Protein AF-A0A0C9VRI0-F1 (afdb_monomer_lite)

pLDDT: mean 82.74, std 14.94, range [40.16, 97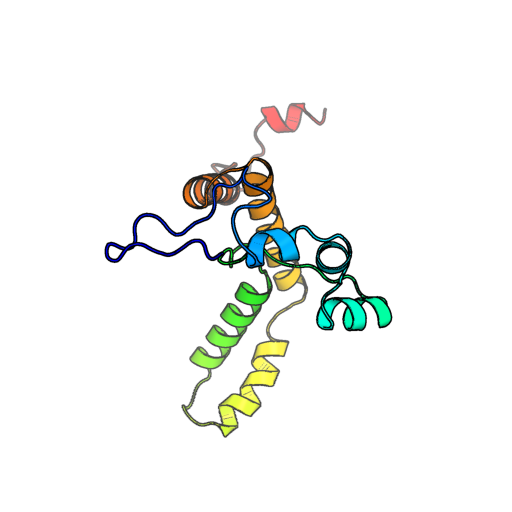.0]

Organism: Sphaerobolus stellatus (strain SS14) (NCBI:txid990650)

Secondary structure (DSSP, 8-state):
---PPPTTS-S-SPPTT-SSSSHHHHHHTSHHHHH---HHHHHHHHTT-----PPTT-GGG-THHHHHHHHHHHHHHT--S-HHHHHHHHHHHHHTS-HHHHHHHHHHHHHHHHHHHTT--HHHHHHHHHHHHH-S-SSTT---HHHHTT--

Foldseek 3Di:
DAFDQDPVRPTRDDDPPDQPPDPVSVQCPDPCNVPDDDPVCVVQVVVVHHDDDDDPPPCLLPLVVVLVVQLVVQCVVQDPPDPVVSVVSSVVSNVVDDPVNSVVSVVLSVLLVVCVVVPDDPVVSVVSSCVVVPDPDPDPPDDPVVVVVVVD

InterPro domains:
  IPR036397 Ribonuclease H superfamily [G3DSA:3.30.420.10] (33-114)

Sequence (152 aa):
MQCKKKKDGSGGKCKSDATSCCAKRILELQPDFKEQKSLVQEVIEECGHICIFLPKFHCELNFIEFFWGAVKKYLCEHCDYTFKTLQENMLMALASISLQMIQKWEHRMDCWVAPYDVGLGVKEAQKKVREFSSKKYTSHRRVPETLAAQFG

Structure (mmCIF, N/CA/C/O backbone):
data_AF-A0A0C9VRI0-F1
#
_entry.id   AF-A0A0C9VRI0-F1
#
loop_
_atom_site.group_PDB
_atom_site.id
_atom_site.type_symbol
_atom_site.label_atom_id
_atom_site.label_alt_id
_atom_site.label_comp_id
_atom_site.label_asym_id
_atom_site.label_entity_id
_atom_site.label_seq_id
_atom_site.pdbx_PDB_ins_code
_atom_site.Cartn_x
_atom_site.Cartn_y
_atom_site.Cartn_z
_atom_site.occupancy
_atom_site.B_iso_or_equiv
_atom_site.auth_seq_id
_atom_site.auth_comp_id
_atom_site.auth_asym_id
_atom_site.auth_atom_id
_atom_site.pdbx_PDB_model_num
ATOM 1 N N . MET A 1 1 ? 34.604 -9.201 -13.678 1.00 59.78 1 MET A N 1
ATOM 2 C CA . MET A 1 1 ? 34.093 -7.877 -14.114 1.00 59.78 1 MET A CA 1
ATOM 3 C C . MET A 1 1 ? 32.982 -7.405 -13.182 1.00 59.78 1 MET A C 1
ATOM 5 O O . MET A 1 1 ? 31.854 -7.871 -13.298 1.00 59.78 1 MET A O 1
ATOM 9 N N . GLN A 1 2 ? 33.287 -6.519 -12.232 1.00 63.62 2 GLN A N 1
ATOM 10 C CA . GLN A 1 2 ? 32.285 -5.903 -11.351 1.00 63.62 2 GLN A CA 1
ATOM 11 C C . GLN A 1 2 ? 32.451 -4.380 -11.385 1.00 63.62 2 GLN A C 1
ATOM 13 O O . GLN A 1 2 ? 33.578 -3.893 -11.277 1.00 63.62 2 GLN A O 1
ATOM 18 N N . CYS A 1 3 ? 31.343 -3.641 -11.513 1.00 69.94 3 CYS A N 1
ATOM 19 C CA . CYS A 1 3 ? 31.313 -2.195 -11.279 1.00 69.94 3 CYS A CA 1
ATOM 20 C C . CYS A 1 3 ? 31.632 -1.972 -9.783 1.00 69.94 3 CYS A C 1
ATOM 22 O O . CYS A 1 3 ? 30.754 -2.129 -8.936 1.00 69.94 3 CYS A O 1
ATOM 24 N N . LYS A 1 4 ? 32.893 -1.690 -9.427 1.00 61.25 4 LYS A N 1
ATOM 25 C CA . LYS A 1 4 ? 33.295 -1.467 -8.026 1.00 61.25 4 LYS A CA 1
ATOM 26 C C . LYS A 1 4 ? 32.823 -0.093 -7.550 1.00 61.25 4 LYS A C 1
ATOM 28 O O . LYS A 1 4 ? 32.985 0.887 -8.270 1.00 61.25 4 LYS A O 1
ATOM 33 N N . LYS A 1 5 ? 32.289 -0.028 -6.325 1.00 58.22 5 LYS A N 1
ATOM 34 C CA . LYS A 1 5 ? 32.096 1.234 -5.594 1.00 58.22 5 LYS A CA 1
ATOM 35 C C . LYS A 1 5 ? 33.459 1.777 -5.155 1.00 58.22 5 LYS A C 1
ATOM 37 O O . LYS A 1 5 ? 34.240 1.029 -4.566 1.00 58.22 5 LYS A O 1
ATOM 42 N N . LYS A 1 6 ? 33.748 3.052 -5.419 1.00 56.34 6 LYS A N 1
ATOM 43 C CA . LYS A 1 6 ? 34.885 3.749 -4.795 1.00 56.34 6 LYS A CA 1
ATOM 44 C C . LYS A 1 6 ? 34.639 3.948 -3.285 1.00 56.34 6 LYS A C 1
ATOM 46 O O . LYS A 1 6 ? 33.495 3.932 -2.827 1.00 56.34 6 LYS A O 1
ATOM 51 N N . LYS A 1 7 ? 35.724 4.097 -2.507 1.00 48.81 7 LYS A N 1
ATOM 52 C CA . LYS A 1 7 ? 35.719 4.195 -1.026 1.00 48.81 7 LYS A CA 1
ATOM 53 C C . LYS A 1 7 ? 34.969 5.418 -0.469 1.00 48.81 7 LYS A C 1
ATOM 55 O O . LYS A 1 7 ? 34.568 5.396 0.684 1.00 48.81 7 LYS A O 1
ATOM 60 N N . ASP A 1 8 ? 34.768 6.446 -1.279 1.00 57.28 8 ASP A N 1
ATOM 61 C CA . ASP A 1 8 ? 34.031 7.684 -0.991 1.00 57.28 8 ASP A CA 1
ATOM 62 C C . ASP A 1 8 ? 32.518 7.571 -1.281 1.00 57.28 8 ASP A C 1
ATOM 64 O O . ASP A 1 8 ? 31.781 8.547 -1.173 1.00 57.28 8 ASP A O 1
ATOM 68 N N . GLY A 1 9 ? 32.038 6.390 -1.692 1.00 52.09 9 GLY A N 1
ATOM 69 C CA . GLY A 1 9 ? 30.641 6.167 -2.070 1.00 52.09 9 GLY A CA 1
ATOM 70 C C . GLY A 1 9 ? 30.260 6.740 -3.441 1.00 52.09 9 GLY A C 1
ATOM 71 O O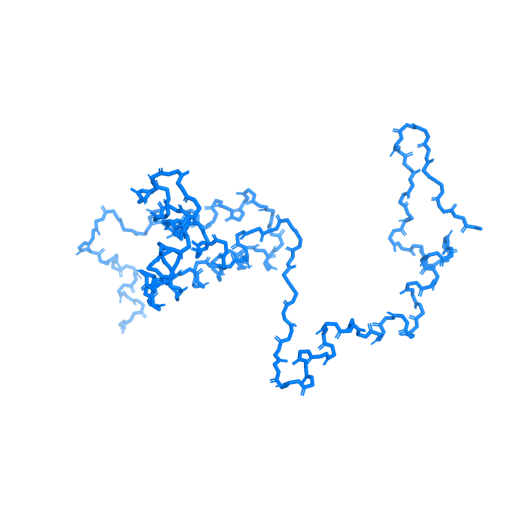 . GLY A 1 9 ? 29.135 6.511 -3.897 1.00 52.09 9 GLY A O 1
ATOM 72 N N . SER A 1 10 ? 31.182 7.418 -4.136 1.00 51.16 10 SER A N 1
ATOM 73 C CA . SER A 1 10 ? 30.939 8.056 -5.428 1.00 51.16 10 SER A CA 1
ATOM 74 C C . SER A 1 10 ? 31.524 7.207 -6.568 1.00 51.16 10 SER A C 1
ATOM 76 O O . SER A 1 10 ? 32.722 7.001 -6.708 1.00 51.16 10 SER A O 1
ATOM 78 N N . GLY A 1 11 ? 30.657 6.628 -7.399 1.00 53.59 11 GLY A N 1
ATOM 79 C CA . GLY A 1 11 ? 31.079 5.760 -8.504 1.00 53.59 11 GLY A CA 1
ATOM 80 C C . GLY A 1 11 ? 31.047 4.283 -8.133 1.00 53.59 11 GLY A C 1
ATOM 81 O O . GLY A 1 11 ? 32.039 3.697 -7.723 1.00 53.59 11 GLY A O 1
ATOM 82 N N . GLY A 1 12 ? 29.867 3.692 -8.303 1.00 56.62 12 GLY A N 1
ATOM 83 C CA . GLY A 1 12 ? 29.635 2.244 -8.314 1.00 56.62 12 GLY A CA 1
ATOM 84 C C . GLY A 1 12 ? 28.283 1.867 -8.919 1.00 56.62 12 GLY A C 1
ATOM 85 O O . GLY A 1 12 ? 27.810 0.750 -8.740 1.00 56.62 12 GLY A O 1
ATOM 86 N N . LYS A 1 13 ? 27.636 2.812 -9.608 1.00 61.38 13 LYS A N 1
ATOM 87 C CA . LYS A 1 13 ? 26.460 2.546 -10.429 1.00 61.38 13 LYS A CA 1
ATOM 88 C C . LYS A 1 13 ? 26.958 2.405 -11.856 1.00 61.38 13 LYS A C 1
ATOM 90 O O . LYS A 1 13 ? 27.682 3.272 -12.345 1.00 61.38 13 LYS A O 1
ATOM 95 N N . CYS A 1 14 ? 26.629 1.290 -12.485 1.00 68.75 14 CYS A N 1
ATOM 96 C CA . CYS A 1 14 ? 26.883 1.138 -13.902 1.00 68.75 14 CYS A CA 1
ATOM 97 C C . CYS A 1 14 ? 26.081 2.215 -14.660 1.00 68.75 14 CYS A C 1
ATOM 99 O O . CYS A 1 14 ? 24.963 2.539 -14.251 1.00 68.75 14 CYS A O 1
ATOM 101 N N . LYS A 1 15 ? 26.666 2.815 -15.706 1.00 74.06 15 LYS A N 1
ATOM 102 C CA . LYS A 1 15 ? 25.958 3.804 -16.538 1.00 74.06 15 LYS A CA 1
ATOM 103 C C . LYS A 1 15 ? 24.687 3.153 -17.099 1.00 74.06 15 LYS A C 1
ATOM 105 O O . LYS A 1 15 ? 24.754 1.990 -17.493 1.00 74.06 15 LYS A O 1
ATOM 110 N N . SER A 1 16 ? 23.568 3.879 -17.128 1.00 68.25 16 SER A N 1
ATOM 111 C CA . SER A 1 16 ? 22.268 3.372 -17.612 1.00 68.25 16 SER A CA 1
ATOM 112 C C . SER A 1 16 ? 22.374 2.730 -18.995 1.00 68.25 16 SER A C 1
ATOM 114 O O . SER A 1 16 ? 21.809 1.661 -19.231 1.00 68.25 16 SER A O 1
ATOM 116 N N . ASP A 1 17 ? 23.190 3.348 -19.847 1.00 76.62 17 ASP A N 1
ATOM 117 C CA . ASP A 1 17 ? 23.313 3.033 -21.271 1.00 76.62 17 ASP A CA 1
ATOM 118 C C . ASP A 1 17 ? 24.345 1.922 -21.535 1.00 76.62 17 ASP A C 1
ATOM 120 O O . ASP A 1 17 ? 24.485 1.435 -22.653 1.00 76.62 17 ASP A O 1
ATOM 124 N N . ALA A 1 18 ? 25.093 1.499 -20.508 1.00 78.12 18 ALA A N 1
ATOM 125 C CA . ALA A 1 18 ? 26.121 0.477 -20.645 1.00 78.12 18 ALA A CA 1
ATOM 126 C C . ALA A 1 18 ? 25.533 -0.927 -20.439 1.00 78.12 18 ALA A C 1
ATOM 128 O O . ALA A 1 18 ? 25.204 -1.325 -19.319 1.00 78.12 18 ALA A O 1
ATOM 129 N N . THR A 1 19 ? 25.466 -1.708 -21.515 1.00 79.00 19 THR A N 1
ATOM 130 C CA . THR A 1 19 ? 24.879 -3.059 -21.530 1.00 79.00 19 THR A CA 1
ATOM 131 C C . THR A 1 19 ? 25.849 -4.165 -21.093 1.00 79.00 19 THR A C 1
ATOM 133 O O . THR A 1 19 ? 25.419 -5.170 -20.538 1.00 79.00 19 THR A O 1
ATOM 136 N N . SER A 1 20 ? 27.165 -3.973 -21.241 1.00 82.25 20 SER A N 1
ATOM 137 C CA . SER A 1 20 ? 28.196 -5.004 -20.988 1.00 82.25 20 SER A CA 1
ATOM 138 C C . SER A 1 20 ? 29.171 -4.685 -19.840 1.00 82.25 20 SER A C 1
ATOM 140 O O . SER A 1 20 ? 30.250 -5.261 -19.725 1.00 82.25 20 SER A O 1
ATOM 142 N N . CYS A 1 21 ? 28.814 -3.757 -18.953 1.00 82.38 21 CYS A N 1
ATOM 143 C CA . CYS A 1 21 ? 29.724 -3.206 -17.939 1.00 82.38 21 CYS A CA 1
ATOM 144 C C . CYS A 1 21 ? 30.098 -4.159 -16.783 1.00 82.38 21 CYS A C 1
ATOM 146 O O . CYS A 1 21 ? 31.170 -4.027 -16.188 1.00 82.38 21 CYS A O 1
ATOM 148 N N . CYS A 1 22 ? 29.224 -5.095 -16.409 1.00 84.31 22 CYS A N 1
ATOM 149 C CA . CYS A 1 22 ? 29.473 -6.062 -15.341 1.00 84.31 22 CYS A CA 1
ATOM 150 C C . CYS A 1 22 ? 28.600 -7.305 -15.505 1.00 84.31 22 CYS A C 1
ATOM 152 O O . CYS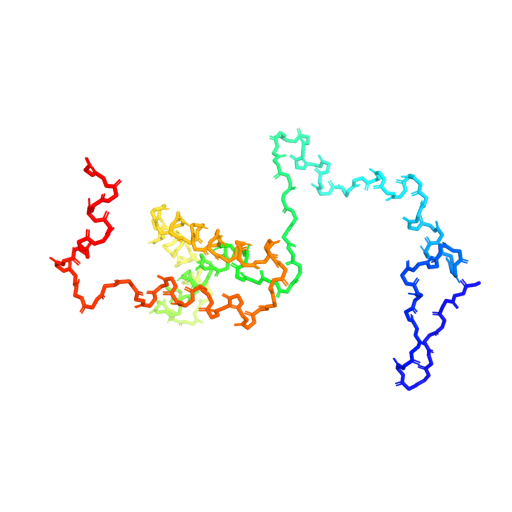 A 1 22 ? 27.548 -7.243 -16.136 1.00 84.31 22 CYS A O 1
ATOM 154 N N . ALA A 1 23 ? 29.000 -8.406 -14.862 1.00 85.62 23 ALA A N 1
ATOM 155 C CA . ALA A 1 23 ? 28.260 -9.668 -14.920 1.00 85.62 23 ALA A CA 1
ATOM 156 C C . ALA A 1 23 ? 26.784 -9.506 -14.520 1.00 85.62 23 ALA A C 1
ATOM 158 O O . ALA A 1 23 ? 25.909 -10.029 -15.197 1.00 85.62 23 ALA A O 1
ATOM 159 N N . LYS A 1 24 ? 26.493 -8.702 -13.485 1.00 85.38 24 LYS A N 1
ATOM 160 C CA . LYS A 1 24 ? 25.114 -8.426 -13.057 1.00 85.38 24 LYS A CA 1
ATOM 161 C C . LYS A 1 24 ? 24.271 -7.807 -14.176 1.00 85.38 24 LYS A C 1
ATOM 163 O O . LYS A 1 24 ? 23.156 -8.253 -14.395 1.00 85.38 24 LYS A O 1
ATOM 168 N N . ARG A 1 25 ? 24.793 -6.788 -14.868 1.00 85.62 25 ARG A N 1
ATOM 169 C CA . ARG A 1 25 ? 24.061 -6.092 -15.938 1.00 85.62 25 ARG A CA 1
ATOM 170 C C . ARG A 1 25 ? 23.884 -6.979 -17.165 1.00 85.62 25 ARG A C 1
ATOM 172 O O . ARG A 1 25 ? 22.833 -6.943 -17.784 1.00 85.62 25 ARG A O 1
ATOM 179 N N . ILE A 1 26 ? 24.896 -7.782 -17.483 1.00 88.31 26 ILE A N 1
ATOM 180 C CA . ILE A 1 26 ? 24.832 -8.750 -18.580 1.00 88.31 26 ILE A CA 1
ATOM 181 C C . ILE A 1 26 ? 23.737 -9.788 -18.310 1.00 88.31 26 ILE A C 1
ATOM 183 O O . ILE A 1 26 ? 22.936 -10.036 -19.204 1.00 88.31 26 ILE A O 1
ATOM 187 N N . LEU A 1 27 ? 23.680 -10.334 -17.087 1.00 88.62 27 LEU A N 1
ATOM 188 C CA . LEU A 1 27 ? 22.654 -11.292 -16.658 1.00 88.62 27 LEU A CA 1
ATOM 189 C C . LEU A 1 27 ? 21.254 -10.670 -16.638 1.00 88.62 27 LEU A C 1
ATOM 191 O O . LEU A 1 27 ? 20.338 -11.229 -17.216 1.00 88.62 27 LEU A O 1
ATOM 195 N N . GLU A 1 28 ? 21.097 -9.477 -16.057 1.00 86.25 28 GLU A N 1
ATOM 196 C CA . GLU A 1 28 ? 19.819 -8.742 -16.029 1.00 86.25 28 GLU A CA 1
ATOM 197 C C . GLU A 1 28 ? 19.268 -8.442 -17.435 1.00 86.25 28 GLU A C 1
ATOM 199 O O . GLU A 1 28 ? 18.066 -8.265 -17.615 1.00 86.25 28 GLU A O 1
ATOM 204 N N . LEU A 1 29 ? 20.145 -8.344 -18.438 1.00 87.62 29 LEU A N 1
ATOM 205 C CA . LEU A 1 29 ? 19.752 -8.093 -19.819 1.00 87.62 29 LEU A CA 1
ATOM 206 C C . LEU A 1 29 ? 19.481 -9.361 -20.633 1.00 87.62 29 LEU A C 1
ATOM 208 O O . LEU A 1 29 ? 18.984 -9.216 -21.752 1.00 87.62 29 LEU A O 1
ATOM 212 N N . GLN A 1 30 ? 19.788 -10.551 -20.106 1.00 90.69 30 GLN A N 1
ATOM 213 C CA . GLN A 1 30 ? 19.453 -11.801 -20.781 1.00 90.69 30 GLN A CA 1
ATOM 214 C C . GLN A 1 30 ? 17.924 -11.978 -20.861 1.00 90.69 30 GLN A C 1
ATOM 216 O O . GLN A 1 30 ? 17.206 -11.533 -19.960 1.00 90.69 30 GLN A O 1
ATOM 221 N N . PRO A 1 31 ? 17.414 -12.566 -21.957 1.00 91.00 31 PRO A N 1
ATOM 222 C CA . PRO A 1 31 ? 15.977 -12.671 -22.204 1.00 91.00 31 PRO A CA 1
ATOM 223 C C . PRO A 1 31 ? 15.262 -13.535 -21.161 1.00 91.00 31 PRO A C 1
ATOM 225 O O . PRO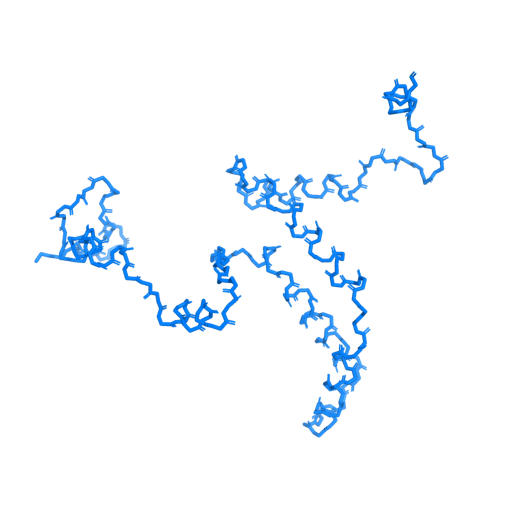 A 1 31 ? 14.227 -13.121 -20.653 1.00 91.00 31 PRO A O 1
ATOM 228 N N . ASP A 1 32 ? 15.861 -14.654 -20.758 1.00 92.19 32 ASP A N 1
ATOM 229 C CA . A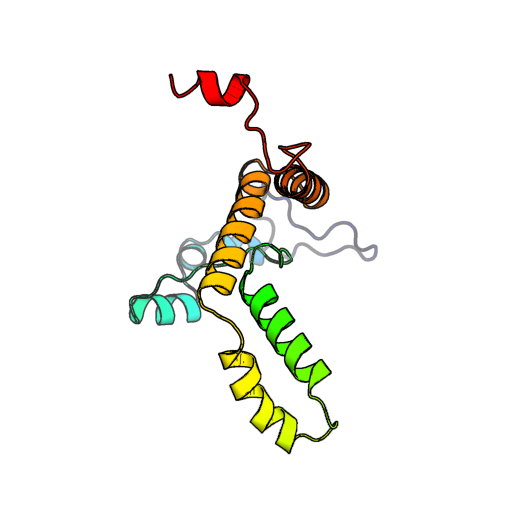SP A 1 32 ? 15.353 -15.538 -19.705 1.00 92.19 32 ASP A CA 1
ATOM 230 C C . ASP A 1 32 ? 15.143 -14.787 -18.382 1.00 92.19 32 ASP A C 1
ATOM 232 O O . ASP A 1 32 ? 14.071 -14.860 -17.796 1.00 92.19 32 ASP A O 1
ATOM 236 N N . PHE A 1 33 ? 16.109 -13.973 -17.949 1.00 88.81 33 PHE A N 1
ATOM 237 C CA . PHE A 1 33 ? 15.977 -13.172 -16.727 1.00 88.81 33 PHE A CA 1
ATOM 238 C C . PHE A 1 33 ? 14.941 -12.047 -16.831 1.00 88.81 33 PHE A C 1
ATOM 240 O O . PHE A 1 33 ? 14.362 -11.665 -15.814 1.00 88.81 33 PHE A O 1
ATOM 247 N N . LYS A 1 34 ? 14.723 -11.484 -18.024 1.00 87.00 34 LYS A N 1
ATOM 248 C CA . LYS A 1 34 ? 13.704 -10.445 -18.245 1.00 87.00 34 LYS A CA 1
ATOM 249 C C . LYS A 1 34 ? 12.291 -11.007 -18.294 1.00 87.00 34 LYS A C 1
ATOM 251 O O . LYS A 1 34 ? 11.360 -10.329 -17.870 1.00 87.00 34 LYS A O 1
ATOM 256 N N . GLU A 1 35 ? 12.146 -12.197 -18.858 1.00 90.44 35 GLU A N 1
ATOM 257 C CA . GLU A 1 35 ? 10.864 -12.874 -19.036 1.00 90.44 35 GLU A CA 1
ATOM 258 C C . GLU A 1 35 ? 10.463 -13.678 -17.794 1.00 90.44 35 GLU A C 1
ATOM 260 O O . GLU A 1 35 ? 9.275 -13.929 -17.591 1.00 90.44 35 GLU A O 1
ATOM 265 N N . GLN A 1 36 ? 11.427 -14.030 -16.934 1.00 90.94 36 GLN A N 1
ATOM 266 C CA . GLN A 1 36 ? 11.173 -14.752 -15.695 1.00 90.94 36 GLN A CA 1
ATOM 267 C C . GLN A 1 36 ? 10.263 -13.944 -14.764 1.00 90.94 36 GLN A C 1
ATOM 269 O O . GLN A 1 36 ? 10.654 -12.924 -14.184 1.00 90.94 36 GLN A O 1
ATOM 274 N N . LYS A 1 37 ? 9.049 -14.455 -14.560 1.00 92.25 37 LYS A N 1
ATOM 275 C CA . LYS A 1 37 ? 8.137 -13.948 -13.540 1.00 92.25 37 LYS A CA 1
ATOM 276 C C . LYS A 1 37 ? 8.631 -14.358 -12.157 1.00 92.25 37 LYS A C 1
ATOM 278 O O . LYS A 1 37 ? 9.334 -15.352 -11.967 1.00 92.25 37 LYS A O 1
ATOM 283 N N . SER A 1 38 ? 8.288 -13.549 -11.160 1.00 92.62 38 SER A N 1
ATOM 284 C CA . SER A 1 38 ? 8.527 -13.945 -9.773 1.00 92.62 38 SER A CA 1
ATOM 285 C C . SER A 1 38 ? 7.573 -15.074 -9.386 1.00 92.62 38 SER A C 1
ATOM 287 O O . SER A 1 38 ? 6.417 -15.053 -9.799 1.00 92.62 38 SER A O 1
ATOM 289 N N . LEU A 1 39 ? 8.013 -15.982 -8.511 1.00 94.44 39 LEU A N 1
ATOM 290 C CA . LEU A 1 39 ? 7.157 -17.050 -7.981 1.00 94.44 39 LEU A CA 1
ATOM 291 C C . LEU A 1 39 ? 5.838 -16.508 -7.402 1.00 94.44 39 LEU A C 1
ATOM 293 O O . LEU A 1 39 ? 4.783 -17.101 -7.570 1.00 94.44 39 LEU A O 1
ATOM 297 N N . VAL A 1 40 ? 5.887 -15.347 -6.741 1.00 94.56 40 VAL A N 1
ATOM 298 C CA . VAL A 1 40 ? 4.692 -14.691 -6.188 1.00 94.56 40 VAL A CA 1
ATOM 299 C C . VAL A 1 40 ? 3.722 -14.283 -7.298 1.00 94.56 40 VAL A C 1
ATOM 301 O O . VAL A 1 40 ? 2.522 -14.479 -7.157 1.00 94.56 40 VAL A O 1
ATOM 304 N N . GLN A 1 41 ? 4.234 -13.737 -8.401 1.00 95.94 41 GLN A N 1
ATOM 305 C CA . GLN A 1 41 ? 3.410 -13.365 -9.547 1.00 95.94 41 GLN A CA 1
ATOM 306 C C . GLN A 1 41 ? 2.793 -14.597 -10.215 1.00 95.94 41 GLN A C 1
ATOM 308 O O . GLN A 1 41 ? 1.603 -14.570 -10.504 1.00 95.94 41 GLN A O 1
ATOM 313 N N . GLU A 1 42 ? 3.569 -15.664 -10.414 1.00 95.69 42 GLU A N 1
ATOM 314 C CA . GLU A 1 42 ? 3.083 -16.925 -10.993 1.00 95.69 42 GLU A CA 1
ATOM 315 C C . GLU A 1 42 ? 1.932 -17.501 -10.164 1.00 95.69 42 GLU A C 1
ATOM 317 O O . GLU A 1 42 ? 0.846 -17.702 -10.694 1.00 95.69 42 GLU A O 1
ATOM 322 N N . VAL A 1 43 ? 2.113 -17.641 -8.846 1.00 96.69 43 VAL A N 1
ATOM 323 C CA . VAL A 1 43 ? 1.081 -18.178 -7.942 1.00 96.69 43 VAL A CA 1
ATOM 324 C C . VAL A 1 43 ? -0.190 -17.317 -7.931 1.00 96.69 43 VAL A C 1
ATOM 326 O O . VAL A 1 43 ? -1.300 -17.844 -7.886 1.00 96.69 43 VAL A O 1
ATOM 329 N N . ILE A 1 44 ? -0.058 -15.987 -7.959 1.00 96.50 44 ILE A N 1
ATOM 330 C CA . ILE A 1 44 ? -1.214 -15.076 -7.989 1.00 96.50 44 ILE A CA 1
ATOM 331 C C . ILE A 1 44 ? -1.973 -15.210 -9.318 1.00 96.50 44 ILE A C 1
ATOM 333 O O . ILE A 1 44 ? -3.203 -15.296 -9.312 1.00 96.50 44 ILE A O 1
ATOM 337 N N . GLU A 1 45 ? -1.256 -15.250 -10.441 1.00 96.31 45 GLU A N 1
ATOM 338 C CA . GLU A 1 45 ? -1.845 -15.375 -11.778 1.00 96.31 45 GLU A CA 1
ATOM 339 C C . GLU A 1 45 ? -2.469 -16.761 -12.015 1.00 96.31 45 GLU A C 1
ATOM 341 O O . GLU A 1 45 ? -3.547 -16.845 -12.600 1.00 96.31 45 GLU A O 1
ATOM 346 N N . GLU A 1 46 ? -1.859 -17.840 -11.510 1.00 96.81 46 GLU A N 1
ATOM 347 C CA . GLU A 1 46 ? -2.407 -19.207 -11.548 1.00 96.81 46 GLU A CA 1
ATOM 348 C C . GLU A 1 46 ? -3.735 -19.326 -10.787 1.00 96.81 46 GLU A C 1
ATOM 350 O O . GLU A 1 46 ? -4.639 -20.045 -11.213 1.00 96.81 46 GLU A O 1
ATOM 355 N N . CYS A 1 47 ? -3.895 -18.565 -9.702 1.00 97.00 47 CYS A N 1
ATOM 356 C CA . CYS A 1 47 ? -5.162 -18.437 -8.980 1.00 97.00 47 CYS A CA 1
ATOM 357 C C . CYS A 1 47 ? -6.203 -17.560 -9.710 1.00 97.00 47 CYS A C 1
ATOM 359 O O . CYS A 1 47 ? -7.308 -17.373 -9.201 1.00 97.00 47 CYS A O 1
ATOM 361 N N . GLY A 1 48 ? -5.878 -17.004 -10.883 1.00 96.62 48 GLY A N 1
ATOM 362 C CA . GLY A 1 48 ? -6.762 -16.131 -11.660 1.00 96.62 48 GLY A CA 1
ATOM 363 C C . GLY A 1 48 ? -6.820 -14.683 -11.162 1.00 96.62 48 GLY A C 1
ATOM 364 O O . GLY A 1 48 ? -7.746 -13.950 -11.514 1.00 96.62 48 GLY A O 1
ATOM 365 N N . HIS A 1 49 ? -5.860 -14.254 -10.338 1.00 96.50 49 HIS A N 1
ATOM 366 C CA . HIS A 1 49 ? -5.781 -12.889 -9.820 1.00 96.50 49 HIS A CA 1
ATOM 367 C C . HIS A 1 49 ? -4.771 -12.034 -10.594 1.00 96.50 49 HIS A C 1
ATOM 369 O O . HIS A 1 49 ? -3.843 -12.529 -11.228 1.00 96.50 49 HIS A O 1
ATOM 375 N N . ILE A 1 50 ? -4.932 -10.711 -10.507 1.00 94.56 50 ILE A N 1
ATOM 376 C CA . ILE A 1 50 ? -4.005 -9.745 -11.106 1.00 94.56 50 ILE A CA 1
ATOM 377 C C . ILE A 1 50 ? -2.943 -9.370 -10.067 1.00 94.56 50 ILE A C 1
ATOM 379 O O . ILE A 1 50 ? -3.270 -8.879 -8.986 1.00 94.56 50 ILE A O 1
ATOM 383 N N . CYS A 1 51 ? -1.665 -9.558 -10.401 1.00 92.75 51 CYS A N 1
ATOM 384 C CA . CYS A 1 51 ? -0.546 -9.155 -9.550 1.00 92.75 51 CYS A CA 1
ATOM 385 C C . CYS A 1 51 ? -0.133 -7.703 -9.838 1.00 92.75 51 CYS A C 1
ATOM 387 O O . CYS A 1 51 ? 0.500 -7.417 -10.854 1.00 92.75 51 CYS A O 1
ATOM 389 N N . ILE A 1 52 ? -0.467 -6.779 -8.932 1.00 90.12 52 ILE A N 1
ATOM 390 C CA . ILE A 1 52 ? -0.127 -5.354 -9.060 1.00 90.12 52 ILE A CA 1
ATOM 391 C C . ILE A 1 52 ? 1.109 -5.040 -8.210 1.00 90.12 52 ILE A C 1
ATOM 393 O O . ILE A 1 52 ? 1.080 -5.147 -6.984 1.00 90.12 52 ILE A O 1
ATOM 397 N N . PHE A 1 53 ? 2.196 -4.608 -8.853 1.00 88.75 53 PHE A N 1
ATOM 398 C CA . PHE A 1 53 ? 3.404 -4.153 -8.161 1.00 88.75 53 PHE A CA 1
ATOM 399 C C . PHE A 1 53 ? 3.365 -2.643 -7.929 1.00 88.75 53 PHE A C 1
ATOM 401 O O . PHE A 1 53 ? 3.420 -1.855 -8.872 1.00 88.75 53 PHE A O 1
ATOM 408 N N . LEU A 1 54 ? 3.317 -2.238 -6.660 1.00 88.62 54 LEU A N 1
ATOM 409 C CA . LEU A 1 54 ? 3.326 -0.827 -6.287 1.00 88.62 54 LEU A CA 1
ATOM 410 C C . LEU A 1 54 ? 4.753 -0.245 -6.292 1.00 88.62 54 LEU A C 1
ATOM 412 O O . LEU A 1 54 ? 5.711 -0.942 -5.928 1.00 88.62 54 LEU A O 1
ATOM 416 N N . PRO A 1 55 ? 4.925 1.039 -6.661 1.00 86.50 55 PRO A N 1
ATOM 417 C CA . PRO A 1 55 ? 6.219 1.706 -6.601 1.00 86.50 55 PRO A CA 1
ATOM 418 C C . PRO A 1 55 ? 6.811 1.707 -5.185 1.00 86.50 55 PRO A C 1
ATOM 420 O O . PRO A 1 55 ? 6.131 1.954 -4.188 1.00 86.50 55 PRO A O 1
ATOM 423 N N . LYS A 1 56 ? 8.121 1.469 -5.085 1.00 84.94 56 LYS A N 1
ATOM 424 C CA . LYS A 1 56 ? 8.827 1.496 -3.796 1.00 84.94 56 LYS A CA 1
ATOM 425 C C . LYS A 1 56 ? 8.879 2.919 -3.242 1.00 84.94 56 LYS A C 1
ATOM 427 O O . LYS A 1 56 ? 9.191 3.843 -3.982 1.00 84.94 56 LYS A O 1
ATOM 432 N N . PHE A 1 57 ? 8.682 3.057 -1.930 1.00 86.19 57 PHE A N 1
ATOM 433 C CA . PHE A 1 57 ? 8.733 4.332 -1.191 1.00 86.19 57 PHE A CA 1
ATOM 434 C C . PHE A 1 57 ? 7.620 5.339 -1.529 1.00 86.19 57 PHE A C 1
ATOM 436 O O . PHE A 1 57 ? 7.758 6.517 -1.211 1.00 86.19 57 PHE A O 1
ATOM 443 N N . HIS A 1 58 ? 6.514 4.866 -2.104 1.00 87.12 58 HIS A N 1
ATOM 444 C CA . HIS A 1 58 ? 5.321 5.659 -2.402 1.00 87.12 58 HIS A CA 1
ATOM 445 C C . HIS A 1 58 ? 4.116 5.115 -1.626 1.00 87.12 58 HIS A C 1
ATOM 447 O O . HIS A 1 58 ? 3.222 4.489 -2.193 1.00 87.12 58 HIS A O 1
ATOM 453 N N . CYS A 1 59 ? 4.107 5.290 -0.300 1.00 88.00 59 CYS A N 1
ATOM 454 C CA . CYS A 1 59 ? 3.037 4.758 0.555 1.00 88.00 59 CYS A CA 1
ATOM 455 C C . CYS A 1 59 ? 1.669 5.402 0.274 1.00 88.00 59 CYS A C 1
ATOM 457 O O . CYS A 1 59 ? 0.635 4.787 0.507 1.00 88.00 59 CYS A O 1
ATOM 459 N N . GLU A 1 60 ? 1.648 6.605 -0.296 1.00 88.62 60 GLU A N 1
ATOM 460 C CA . GLU A 1 60 ? 0.447 7.279 -0.787 1.00 88.62 60 GLU A CA 1
ATOM 461 C C . GLU A 1 60 ? -0.246 6.546 -1.946 1.00 88.62 60 GLU A C 1
ATOM 463 O O . GLU A 1 60 ? -1.436 6.767 -2.172 1.00 88.62 60 GLU A O 1
ATOM 468 N N . LEU A 1 61 ? 0.480 5.664 -2.645 1.00 90.69 61 LEU A N 1
ATOM 469 C CA . LEU A 1 61 ? -0.036 4.798 -3.707 1.00 90.69 61 LEU A CA 1
ATOM 470 C C . LEU A 1 61 ? -0.485 3.423 -3.193 1.00 90.69 61 LEU A C 1
ATOM 472 O O . LEU A 1 61 ? -0.799 2.545 -3.988 1.00 90.69 61 LEU A O 1
ATOM 476 N N . ASN A 1 62 ? -0.501 3.216 -1.875 1.00 91.31 62 ASN A N 1
ATOM 477 C CA . ASN A 1 62 ? -0.920 1.967 -1.259 1.00 91.31 62 ASN A CA 1
ATOM 478 C C . ASN A 1 62 ? -2.089 2.215 -0.299 1.00 91.31 62 ASN A C 1
ATOM 480 O O . ASN A 1 62 ? -1.894 2.533 0.875 1.00 91.31 62 ASN A O 1
ATOM 484 N N . PHE A 1 63 ? -3.329 2.077 -0.777 1.00 89.62 63 PHE A N 1
ATOM 485 C CA . PHE A 1 63 ? -4.503 2.442 0.024 1.00 89.62 63 PHE A CA 1
ATOM 486 C C . PHE A 1 63 ? -4.681 1.589 1.296 1.00 89.62 63 PHE A C 1
ATOM 488 O O . PHE A 1 63 ? -5.310 2.049 2.253 1.00 89.62 63 PHE A O 1
ATOM 495 N N . ILE A 1 64 ? -4.087 0.387 1.359 1.00 92.06 64 ILE A N 1
ATOM 496 C CA . ILE A 1 64 ? -4.108 -0.461 2.563 1.00 92.06 64 ILE A CA 1
ATOM 497 C C . ILE A 1 64 ? -3.382 0.192 3.753 1.00 92.06 64 ILE A C 1
ATOM 499 O O . ILE A 1 64 ? -3.687 -0.113 4.904 1.00 92.06 64 ILE A O 1
ATOM 503 N N . GLU A 1 65 ? -2.472 1.139 3.508 1.00 93.19 65 GLU A N 1
ATOM 504 C CA . GLU A 1 65 ? -1.811 1.913 4.566 1.00 93.19 65 GLU A CA 1
ATOM 505 C C . GLU A 1 65 ? -2.824 2.773 5.338 1.00 93.19 65 GLU A C 1
ATOM 507 O O . GLU A 1 65 ? -2.747 2.889 6.563 1.00 93.19 65 GLU A O 1
ATOM 512 N N . PHE A 1 66 ? -3.831 3.335 4.651 1.00 93.25 66 PHE A N 1
ATOM 513 C CA . PHE A 1 66 ? -4.914 4.074 5.311 1.00 93.25 66 PHE A CA 1
ATOM 514 C C . PHE A 1 66 ? -5.801 3.146 6.142 1.00 93.25 66 PHE A C 1
ATOM 516 O O . PHE A 1 66 ? -6.178 3.509 7.259 1.00 93.25 66 PHE A O 1
ATOM 523 N N . PHE A 1 67 ? -6.079 1.943 5.627 1.00 94.94 67 PHE A N 1
ATOM 524 C CA . PHE A 1 67 ? -6.818 0.910 6.349 1.00 94.94 67 PHE A CA 1
ATOM 525 C C . PHE A 1 67 ? -6.110 0.548 7.657 1.00 94.94 67 PHE A C 1
ATOM 527 O O . PHE A 1 67 ? -6.691 0.694 8.732 1.00 94.94 67 PHE A O 1
ATOM 534 N N . TRP A 1 68 ? -4.827 0.186 7.597 1.00 95.56 68 TRP A N 1
ATOM 535 C CA . TRP A 1 68 ? -4.053 -0.143 8.795 1.00 95.56 68 TRP A CA 1
ATOM 536 C C . TRP A 1 68 ? -3.866 1.046 9.736 1.00 95.56 68 TRP A C 1
ATOM 538 O O . TRP A 1 68 ? -3.870 0.863 10.953 1.00 95.56 68 TRP A O 1
ATOM 548 N N . GLY A 1 69 ? -3.762 2.269 9.210 1.00 95.06 69 GLY A N 1
ATOM 549 C CA . GLY A 1 69 ? -3.758 3.485 10.021 1.00 95.06 69 GLY A CA 1
ATOM 550 C C . GLY A 1 69 ? -5.042 3.648 10.842 1.00 95.06 69 GLY A C 1
ATOM 551 O O . GLY A 1 69 ? -4.973 3.962 12.032 1.00 95.06 69 GLY A O 1
ATOM 552 N N . ALA A 1 70 ? -6.205 3.387 10.238 1.00 95.12 70 ALA A N 1
ATOM 553 C CA . ALA A 1 70 ? -7.496 3.427 10.922 1.00 95.12 70 ALA A CA 1
ATOM 554 C C . ALA A 1 70 ? -7.638 2.300 11.959 1.00 95.12 70 ALA A C 1
ATOM 556 O O . ALA A 1 70 ? -8.005 2.577 13.101 1.00 95.12 70 ALA A O 1
ATOM 557 N N . VAL A 1 71 ? -7.263 1.064 11.603 1.00 95.69 71 VAL A N 1
ATOM 558 C CA . VAL A 1 71 ? -7.236 -0.081 12.534 1.00 95.69 71 VAL A CA 1
ATOM 559 C C . VAL A 1 71 ? -6.354 0.232 13.740 1.00 95.69 71 VAL A C 1
ATOM 561 O O . VAL A 1 71 ? -6.778 0.088 14.883 1.00 95.69 71 VAL A O 1
ATOM 564 N N . LYS A 1 72 ? -5.133 0.721 13.503 1.00 94.75 72 LYS A N 1
ATOM 565 C CA . LYS A 1 72 ? -4.188 1.059 14.570 1.00 94.75 72 LYS A CA 1
ATOM 566 C C . LYS A 1 72 ? -4.731 2.157 15.478 1.00 94.75 72 LYS A C 1
ATOM 568 O O . LYS A 1 72 ? -4.571 2.061 16.689 1.00 94.75 72 LYS A O 1
ATOM 573 N N . LYS A 1 73 ? -5.389 3.174 14.913 1.00 95.25 73 LYS A N 1
ATOM 574 C CA . LYS A 1 73 ? -6.038 4.227 15.698 1.00 95.25 73 LYS A CA 1
ATOM 575 C C . LYS A 1 73 ? -7.107 3.644 16.627 1.00 95.25 73 LYS A C 1
ATOM 577 O O . LYS A 1 73 ? -7.064 3.925 17.819 1.00 95.25 73 LYS A O 1
ATOM 582 N N . TYR A 1 74 ? -7.993 2.795 16.104 1.00 95.31 74 TYR A N 1
ATOM 583 C CA . TYR A 1 74 ? -9.021 2.126 16.905 1.00 95.31 74 TYR A CA 1
ATOM 584 C C . TYR A 1 74 ? -8.402 1.303 18.040 1.00 95.31 74 TYR A C 1
ATOM 586 O O . TYR A 1 74 ? -8.811 1.426 19.193 1.00 95.31 74 TYR A O 1
ATOM 594 N N . LEU A 1 75 ? -7.379 0.502 17.728 1.00 94.81 75 LEU A N 1
ATOM 595 C CA . LEU A 1 75 ? -6.678 -0.314 18.717 1.00 94.81 75 LEU A CA 1
ATOM 596 C C . LEU A 1 75 ? -6.028 0.536 19.808 1.00 94.81 75 LEU A C 1
ATOM 598 O O . LEU A 1 75 ? -6.108 0.174 20.973 1.00 94.81 75 LEU A O 1
ATOM 602 N N . CYS A 1 76 ? -5.416 1.668 19.452 1.00 93.12 76 CYS A N 1
ATOM 603 C CA . CYS A 1 76 ? -4.839 2.593 20.426 1.00 93.12 76 CYS A CA 1
ATOM 604 C C . CYS A 1 76 ? -5.898 3.218 21.347 1.00 93.12 76 CYS A C 1
ATOM 606 O O . CYS A 1 76 ? -5.630 3.386 22.531 1.00 93.12 76 CYS A O 1
ATOM 608 N N . GLU A 1 77 ? -7.082 3.546 20.826 1.00 94.00 77 GLU A N 1
ATOM 609 C CA . GLU A 1 77 ? -8.189 4.120 21.609 1.00 94.00 77 GLU A CA 1
ATOM 610 C C . GLU A 1 77 ? -8.828 3.104 22.572 1.00 94.00 77 GLU A C 1
ATOM 612 O O . GLU A 1 77 ? -9.345 3.498 23.614 1.00 94.00 77 GLU A O 1
ATOM 617 N N . HIS A 1 78 ? -8.746 1.806 22.261 1.00 90.81 78 HIS A N 1
ATOM 618 C CA . HIS A 1 78 ? -9.335 0.711 23.045 1.00 90.81 78 HIS A CA 1
ATOM 619 C C . HIS A 1 78 ? -8.267 -0.181 23.710 1.00 90.81 78 HIS A C 1
ATOM 621 O O . HIS A 1 78 ? -8.514 -1.348 24.005 1.00 90.81 78 HIS A O 1
ATOM 627 N N . CYS A 1 79 ? -7.056 0.339 23.918 1.00 88.50 79 CYS A N 1
ATOM 628 C CA . CYS A 1 79 ? -5.929 -0.426 24.450 1.00 88.50 79 CYS A CA 1
ATOM 629 C C . CYS A 1 79 ? -5.931 -0.454 25.987 1.00 88.50 79 CYS A C 1
ATOM 631 O O . CYS A 1 79 ? -5.891 0.596 26.624 1.00 88.50 79 CYS A O 1
ATOM 633 N N . ASP A 1 80 ? -5.862 -1.646 26.581 1.00 90.50 80 ASP A N 1
ATOM 634 C CA . ASP A 1 80 ? -5.583 -1.854 28.014 1.00 90.50 80 ASP A CA 1
ATOM 635 C C . ASP A 1 80 ? -4.146 -2.378 28.264 1.00 90.50 80 ASP A C 1
ATOM 637 O O . ASP A 1 80 ? -3.811 -2.808 29.366 1.00 90.50 80 ASP A O 1
ATOM 641 N N . TYR A 1 81 ? -3.298 -2.352 27.227 1.00 86.88 81 TYR A N 1
ATOM 642 C CA . TYR A 1 81 ? -1.922 -2.864 27.202 1.00 86.88 81 TYR A CA 1
ATOM 643 C C . TYR A 1 81 ? -1.767 -4.373 27.447 1.00 86.88 81 TYR A C 1
ATOM 645 O O . TYR A 1 81 ? -0.655 -4.837 27.712 1.00 86.88 81 TYR A O 1
ATOM 653 N N . THR A 1 82 ? -2.830 -5.164 27.293 1.00 92.88 82 THR A N 1
ATOM 654 C CA . THR A 1 82 ? -2.737 -6.627 27.316 1.00 92.88 82 THR A CA 1
ATOM 655 C C . THR A 1 82 ? -2.804 -7.225 25.910 1.00 92.88 82 THR A C 1
ATOM 657 O O . THR A 1 82 ? -3.405 -6.685 24.983 1.00 92.88 82 THR A O 1
ATOM 660 N N . PHE A 1 83 ? -2.145 -8.369 25.714 1.00 92.56 83 PHE A N 1
ATOM 661 C CA . PHE A 1 83 ? -2.170 -9.048 24.416 1.00 92.56 83 PHE A CA 1
ATOM 662 C C . PHE A 1 83 ? -3.548 -9.647 24.103 1.00 92.56 83 PHE A C 1
ATOM 664 O O . PHE A 1 83 ? -3.971 -9.672 22.950 1.00 92.56 83 PHE A O 1
ATOM 671 N N . LYS A 1 84 ? -4.263 -10.111 25.133 1.00 92.50 84 LYS A N 1
ATOM 672 C CA . LYS A 1 84 ? -5.564 -10.763 24.976 1.00 92.50 84 LYS A CA 1
ATOM 673 C C . LYS A 1 84 ? -6.610 -9.799 24.413 1.00 92.50 84 LYS A C 1
ATOM 675 O O . LYS A 1 84 ? -7.248 -10.104 23.412 1.00 92.50 84 LYS A O 1
ATOM 680 N N . THR A 1 85 ? -6.734 -8.618 25.003 1.00 91.38 85 THR A N 1
ATOM 681 C CA . THR A 1 85 ? -7.634 -7.572 24.496 1.00 91.38 85 THR A CA 1
ATOM 682 C C . THR A 1 85 ? -7.198 -7.048 23.138 1.00 91.38 85 THR A C 1
ATOM 684 O O . THR A 1 85 ? -8.053 -6.740 22.322 1.00 91.38 85 THR A O 1
ATOM 687 N N . LEU A 1 86 ? -5.895 -6.989 22.835 1.00 93.38 86 LEU A N 1
ATOM 688 C CA . LEU A 1 86 ? -5.428 -6.649 21.492 1.00 93.38 86 LEU A CA 1
ATOM 689 C C . LEU A 1 86 ? -5.971 -7.646 20.460 1.00 93.38 86 LEU A C 1
ATOM 691 O O . LEU A 1 86 ? -6.424 -7.226 19.397 1.00 93.38 86 LEU A O 1
ATOM 695 N N . GLN A 1 87 ? -5.953 -8.947 20.767 1.00 93.69 87 GLN A N 1
ATOM 696 C CA . GLN A 1 87 ? -6.524 -9.974 19.892 1.00 93.69 87 GLN A CA 1
ATOM 697 C C . GLN A 1 87 ? -8.046 -9.828 19.752 1.00 93.69 87 GLN A C 1
ATOM 699 O O . GLN A 1 87 ? -8.554 -9.882 18.633 1.00 93.69 87 GLN A O 1
ATOM 704 N N . GLU A 1 88 ? -8.764 -9.605 20.855 1.00 92.75 88 GLU A N 1
ATOM 705 C CA . GLU A 1 88 ? -10.223 -9.409 20.853 1.00 92.75 88 GLU A CA 1
ATOM 706 C C . GLU A 1 88 ? -10.621 -8.140 20.070 1.00 92.75 88 GLU A C 1
ATOM 708 O O . GLU A 1 88 ? -11.498 -8.171 19.203 1.00 92.75 88 GLU A O 1
ATOM 713 N N . ASN A 1 89 ? -9.907 -7.037 20.298 1.00 94.88 89 ASN A N 1
ATOM 714 C CA . ASN A 1 89 ? -10.136 -5.747 19.655 1.00 94.88 89 ASN A CA 1
ATOM 715 C C . ASN A 1 89 ? -9.702 -5.727 18.189 1.00 94.88 89 ASN A C 1
ATOM 717 O O . ASN A 1 89 ? -10.233 -4.921 17.431 1.00 94.88 89 ASN A O 1
ATOM 721 N N . MET A 1 90 ? -8.779 -6.594 17.757 1.00 94.88 90 MET A N 1
ATOM 722 C CA . MET A 1 90 ? -8.347 -6.666 16.356 1.00 94.88 90 MET A CA 1
ATOM 723 C C . MET A 1 90 ? -9.524 -6.952 15.424 1.00 94.88 90 MET A C 1
ATOM 725 O O . MET A 1 90 ? -9.697 -6.263 14.421 1.00 94.88 90 MET A O 1
ATOM 729 N N . LEU A 1 91 ? -10.370 -7.925 15.770 1.00 92.50 91 LEU A N 1
ATOM 730 C CA . LEU A 1 91 ? -11.538 -8.272 14.958 1.00 92.50 91 LEU A CA 1
ATOM 731 C C . LEU A 1 91 ? -12.540 -7.113 14.894 1.00 92.50 91 LEU A C 1
ATOM 733 O O . LEU A 1 91 ? -13.053 -6.798 13.821 1.00 92.50 91 LEU A O 1
ATOM 737 N N . MET A 1 92 ? -12.765 -6.432 16.022 1.00 94.25 92 MET A N 1
ATOM 738 C CA . MET A 1 92 ? -13.642 -5.259 16.082 1.00 94.25 92 MET A CA 1
ATOM 739 C C . MET A 1 92 ? -13.076 -4.079 15.283 1.00 94.25 92 MET A C 1
ATOM 741 O O . MET A 1 92 ? -13.812 -3.420 14.552 1.00 94.25 92 MET A O 1
ATOM 745 N N . ALA A 1 93 ? -11.763 -3.854 15.349 1.00 95.44 93 ALA A N 1
ATOM 746 C CA . ALA A 1 93 ? -11.077 -2.810 14.598 1.00 95.44 93 ALA A CA 1
ATOM 747 C C . ALA A 1 93 ? -11.194 -3.037 13.085 1.00 95.44 93 ALA A C 1
ATOM 749 O O . ALA A 1 93 ? -11.524 -2.107 12.350 1.00 95.44 93 ALA A O 1
ATOM 750 N N . LEU A 1 94 ? -10.988 -4.273 12.620 1.00 94.94 94 LEU A N 1
ATOM 751 C CA . LEU A 1 94 ? -11.152 -4.641 11.211 1.00 94.94 94 LEU A CA 1
ATOM 752 C C . LEU A 1 94 ? -12.604 -4.458 10.743 1.00 94.94 94 LEU A C 1
ATOM 754 O O . LEU A 1 94 ? -12.833 -3.920 9.662 1.00 94.94 94 LEU A O 1
ATOM 758 N N . ALA A 1 95 ? -13.582 -4.839 11.571 1.00 94.56 95 ALA A N 1
ATOM 759 C CA . ALA A 1 95 ? -15.007 -4.681 11.272 1.00 94.56 95 ALA A CA 1
ATOM 760 C C . ALA A 1 95 ? -15.503 -3.223 11.350 1.00 94.56 95 ALA A C 1
ATOM 762 O O . ALA A 1 95 ? -16.543 -2.896 10.781 1.00 94.56 95 ALA A O 1
ATOM 763 N N . SER A 1 96 ? -14.771 -2.334 12.031 1.00 94.25 96 SER A N 1
ATOM 764 C CA . SER A 1 96 ? -15.153 -0.924 12.194 1.00 94.25 96 SER A CA 1
ATOM 765 C C . SER A 1 96 ? -15.056 -0.108 10.898 1.00 94.25 96 SER A C 1
ATOM 767 O O . SER A 1 96 ? -15.643 0.971 10.787 1.00 94.25 96 SER A O 1
ATOM 769 N N . ILE A 1 97 ? -14.319 -0.610 9.903 1.00 94.69 97 ILE A N 1
ATOM 770 C CA . ILE A 1 97 ? -14.055 0.097 8.653 1.00 94.69 97 ILE A CA 1
ATOM 771 C C . ILE A 1 97 ? -15.100 -0.307 7.617 1.00 94.69 97 ILE A C 1
ATOM 773 O O . ILE A 1 97 ? -15.154 -1.448 7.164 1.00 94.69 97 ILE A O 1
ATOM 777 N N . SER A 1 98 ? -15.922 0.654 7.197 1.00 94.94 98 SER A N 1
ATOM 778 C CA . SER A 1 98 ? -16.919 0.420 6.156 1.00 94.94 98 SER A CA 1
ATOM 779 C C . SER A 1 98 ? -16.291 0.350 4.761 1.00 94.94 98 SER A C 1
ATOM 781 O O . SER A 1 98 ? -15.310 1.036 4.460 1.00 94.94 98 SER A O 1
ATOM 783 N N . LEU A 1 99 ? -16.928 -0.404 3.861 1.00 94.31 99 LEU A N 1
ATOM 784 C CA . LEU A 1 99 ? -16.528 -0.487 2.452 1.00 94.31 99 LEU A CA 1
ATOM 785 C C . LEU A 1 99 ? -16.471 0.894 1.775 1.00 94.31 99 LEU A C 1
ATOM 787 O O . LEU A 1 99 ? -15.567 1.171 0.994 1.00 94.31 99 LEU A O 1
ATOM 791 N N . GLN A 1 100 ? -17.389 1.796 2.134 1.00 94.88 100 GLN A N 1
ATOM 792 C CA . GLN A 1 100 ? -17.402 3.171 1.626 1.00 94.88 100 GLN A CA 1
ATOM 793 C C . GLN A 1 100 ? -16.129 3.945 1.993 1.00 94.88 100 GLN A C 1
ATOM 795 O O . GLN A 1 100 ? -15.693 4.815 1.242 1.00 94.88 100 GLN A O 1
ATOM 800 N N . MET A 1 101 ? -15.538 3.669 3.159 1.00 93.44 101 MET A N 1
ATOM 801 C CA . MET A 1 101 ? -14.280 4.295 3.559 1.00 93.44 101 MET A CA 1
ATOM 802 C C . MET A 1 101 ? -13.114 3.770 2.716 1.00 93.44 101 MET A C 1
ATOM 804 O O . MET A 1 101 ? -12.285 4.560 2.271 1.00 93.44 101 MET A O 1
ATOM 808 N N . ILE A 1 102 ? -13.102 2.464 2.439 1.00 93.88 102 ILE A N 1
ATOM 809 C CA . ILE A 1 102 ? -12.095 1.817 1.588 1.00 93.88 102 ILE A CA 1
ATOM 810 C C . ILE A 1 102 ? -12.127 2.423 0.179 1.00 93.88 102 ILE A C 1
ATOM 812 O O . ILE A 1 102 ? -11.096 2.880 -0.307 1.00 93.88 102 ILE A O 1
ATOM 816 N N . GLN A 1 103 ? -13.315 2.548 -0.418 1.00 93.75 103 GLN A N 1
ATOM 817 C CA . GLN A 1 103 ? -13.503 3.182 -1.731 1.00 93.75 103 GLN A CA 1
ATOM 818 C C . GLN A 1 103 ? -13.031 4.644 -1.753 1.00 93.75 103 GLN A C 1
ATOM 820 O O . GLN A 1 103 ? -12.413 5.103 -2.709 1.00 93.75 103 GLN A O 1
ATOM 825 N N . LYS A 1 104 ? -13.263 5.407 -0.675 1.00 92.81 104 LYS A N 1
ATOM 826 C CA . LYS A 1 104 ? -12.743 6.782 -0.570 1.00 92.81 104 LYS A CA 1
ATOM 827 C C . LYS A 1 104 ? -11.213 6.829 -0.558 1.00 92.81 104 LYS A C 1
ATOM 829 O O . LYS A 1 104 ? -10.639 7.789 -1.071 1.00 92.81 104 LYS A O 1
ATOM 834 N N . TRP A 1 105 ? -10.549 5.847 0.048 1.00 93.19 105 TRP A N 1
ATOM 835 C CA . TRP A 1 105 ? -9.086 5.768 0.050 1.00 93.19 105 TRP A CA 1
ATOM 836 C C . TRP A 1 105 ? -8.523 5.326 -1.297 1.00 93.19 105 TRP A C 1
ATOM 838 O O . TRP A 1 105 ? -7.515 5.886 -1.719 1.00 93.19 105 TRP A O 1
ATOM 848 N N . GLU A 1 106 ? -9.194 4.405 -1.985 1.00 91.75 106 GLU A N 1
ATOM 849 C CA . GLU A 1 106 ? -8.888 4.035 -3.370 1.00 91.75 106 GLU A CA 1
ATOM 850 C C . GLU A 1 106 ? -8.965 5.261 -4.294 1.00 91.75 106 GLU A C 1
ATOM 852 O O . GLU A 1 106 ? -7.966 5.651 -4.887 1.00 91.75 106 GLU A O 1
ATOM 857 N N . HIS A 1 107 ? -10.081 5.995 -4.296 1.00 90.31 107 HIS A N 1
ATOM 858 C CA . HIS A 1 107 ? -10.198 7.221 -5.096 1.00 90.31 107 HIS A CA 1
ATOM 859 C C . HIS A 1 107 ? -9.164 8.292 -4.733 1.00 90.31 107 HIS A C 1
ATOM 861 O O . HIS A 1 107 ? -8.717 9.077 -5.574 1.00 90.31 107 HIS A O 1
ATOM 867 N N . ARG A 1 108 ? -8.767 8.356 -3.458 1.00 89.06 108 ARG A N 1
ATOM 868 C CA . ARG A 1 108 ? -7.681 9.242 -3.037 1.00 89.06 108 ARG A CA 1
ATOM 869 C C . ARG A 1 108 ? -6.346 8.804 -3.638 1.00 89.06 108 ARG A C 1
ATOM 871 O O . ARG A 1 108 ? -5.571 9.679 -4.013 1.00 89.06 108 ARG A O 1
ATOM 878 N N . MET A 1 109 ? -6.078 7.502 -3.713 1.00 90.75 109 MET A N 1
ATOM 879 C CA . MET A 1 109 ? -4.900 6.942 -4.376 1.00 90.75 109 MET A CA 1
ATOM 880 C C . MET A 1 109 ? -4.868 7.346 -5.854 1.00 90.75 109 MET A C 1
ATOM 882 O O . MET A 1 109 ? -3.843 7.843 -6.310 1.00 90.75 109 MET A O 1
ATOM 886 N N . ASP A 1 110 ? -5.993 7.260 -6.569 1.00 88.00 110 ASP A N 1
ATOM 887 C CA . ASP A 1 110 ? -6.084 7.680 -7.978 1.00 88.00 110 ASP A CA 1
ATOM 888 C C . ASP A 1 110 ? -5.698 9.153 -8.174 1.00 88.00 110 ASP A C 1
ATOM 890 O O . ASP A 1 110 ? -4.987 9.515 -9.116 1.00 88.00 110 ASP A O 1
ATOM 894 N N . CYS A 1 111 ? -6.088 10.019 -7.232 1.00 88.62 111 CYS A N 1
ATOM 895 C CA . CYS A 1 111 ? -5.690 11.427 -7.249 1.00 88.62 111 CYS A CA 1
ATOM 896 C C . CYS A 1 111 ? -4.170 11.613 -7.111 1.00 88.62 111 CYS A C 1
ATOM 898 O O . CYS A 1 111 ? -3.642 12.612 -7.597 1.00 88.62 111 CYS A O 1
ATOM 900 N N . TRP A 1 112 ? -3.470 10.689 -6.444 1.00 90.06 112 TRP A N 1
ATOM 901 C CA . TRP A 1 112 ? -2.007 10.670 -6.368 1.00 90.06 112 TRP A CA 1
ATOM 902 C C . TRP A 1 112 ? -1.361 10.067 -7.613 1.00 90.06 112 TRP A C 1
ATOM 904 O O . TRP A 1 112 ? -0.301 10.543 -8.014 1.00 90.06 112 TRP A O 1
ATOM 914 N N . VAL A 1 113 ? -1.991 9.073 -8.246 1.00 89.50 113 VAL A N 1
ATOM 915 C CA . VAL A 1 113 ? -1.493 8.455 -9.485 1.00 89.50 113 VAL A CA 1
ATOM 916 C C . VAL A 1 113 ? -1.383 9.491 -10.605 1.00 89.50 113 VAL A C 1
ATOM 918 O O . VAL A 1 113 ? -0.343 9.569 -11.253 1.00 89.50 113 VAL A O 1
ATOM 921 N N . ALA A 1 114 ? -2.393 10.346 -10.793 1.00 88.38 114 ALA A N 1
ATOM 922 C CA . ALA A 1 114 ? -2.415 11.299 -11.907 1.00 88.38 114 ALA A CA 1
ATOM 923 C C . ALA A 1 114 ? -1.203 12.271 -11.951 1.00 88.38 114 ALA A C 1
ATOM 925 O O . ALA A 1 114 ? -0.604 12.440 -13.013 1.00 88.38 114 ALA A O 1
ATOM 926 N N . PRO A 1 115 ? -0.772 12.907 -10.842 1.00 88.56 115 PRO A N 1
ATOM 927 C CA . PRO A 1 115 ? 0.477 13.669 -10.808 1.00 88.56 115 PRO A CA 1
ATOM 928 C C . PRO A 1 115 ? 1.739 12.849 -11.103 1.00 88.56 115 PRO A C 1
ATOM 930 O O . PRO A 1 115 ? 2.673 13.386 -11.698 1.00 88.56 115 PRO A O 1
ATOM 933 N N . TYR A 1 116 ? 1.796 11.585 -10.683 1.00 89.12 116 TYR A N 1
ATOM 934 C CA . TYR A 1 116 ? 2.954 10.732 -10.955 1.00 89.12 116 TYR A CA 1
ATOM 935 C C . TYR A 1 116 ? 3.019 10.277 -12.409 1.00 89.12 116 TYR A C 1
ATOM 937 O O . TYR A 1 116 ? 4.116 10.189 -12.953 1.00 89.12 116 TYR A O 1
ATOM 945 N N . ASP A 1 117 ? 1.870 10.073 -13.051 1.00 87.19 117 ASP A N 1
ATOM 946 C CA . ASP A 1 117 ? 1.781 9.718 -14.469 1.00 87.19 117 ASP A CA 1
ATOM 947 C C . ASP A 1 117 ? 2.389 10.811 -15.370 1.00 87.19 117 ASP A C 1
ATOM 949 O O . ASP A 1 117 ? 3.097 10.534 -16.333 1.00 87.19 117 ASP A O 1
ATOM 953 N N . VAL A 1 118 ? 2.248 12.083 -14.972 1.00 90.12 118 VAL A N 1
ATOM 954 C CA . VAL A 1 118 ? 2.918 13.222 -15.632 1.00 90.12 118 VAL A CA 1
ATOM 955 C C . VAL A 1 118 ? 4.365 13.456 -15.159 1.00 90.12 118 VAL A C 1
ATOM 957 O O . VAL A 1 118 ? 4.969 14.476 -15.489 1.00 90.12 118 VAL A O 1
ATOM 960 N N . GLY A 1 119 ? 4.931 12.539 -14.368 1.00 88.81 119 GLY A N 1
ATOM 961 C CA . GLY A 1 119 ? 6.327 12.565 -13.924 1.00 88.81 119 GLY A CA 1
ATOM 962 C C . GLY A 1 119 ? 6.642 13.554 -12.798 1.00 88.81 119 GLY A C 1
ATOM 963 O O . GLY A 1 119 ? 7.806 13.924 -12.621 1.00 88.81 119 GLY A O 1
ATOM 964 N N . LEU A 1 120 ? 5.647 14.019 -12.033 1.00 88.94 120 LEU A N 1
ATOM 965 C CA . LEU A 1 120 ? 5.909 14.941 -10.926 1.00 88.94 120 LEU A CA 1
ATOM 966 C C . LEU A 1 120 ? 6.543 14.236 -9.728 1.00 88.94 120 LEU A C 1
ATOM 968 O O . LEU A 1 120 ? 6.183 13.124 -9.357 1.00 88.94 120 LEU A O 1
ATOM 972 N N . GLY A 1 121 ? 7.461 14.937 -9.064 1.00 87.62 121 GLY A N 1
ATOM 973 C CA . GLY A 1 121 ? 8.010 14.489 -7.788 1.00 87.62 121 GLY A CA 1
ATOM 974 C C . GLY A 1 121 ? 7.002 14.605 -6.639 1.00 87.62 121 GLY A C 1
ATOM 975 O O . GLY A 1 121 ? 6.042 15.374 -6.703 1.00 87.62 121 GLY A O 1
ATOM 976 N N . VAL A 1 122 ? 7.285 13.908 -5.535 1.00 85.62 122 VAL A N 1
ATOM 977 C CA . VAL A 1 122 ? 6.408 13.785 -4.350 1.00 85.62 122 VAL A CA 1
ATOM 978 C C . VAL A 1 122 ? 5.887 15.132 -3.825 1.00 85.62 122 VAL A C 1
ATOM 980 O O . VAL A 1 122 ? 4.709 15.258 -3.497 1.00 85.62 122 VAL A O 1
ATOM 983 N N . LYS A 1 123 ? 6.739 16.167 -3.760 1.00 87.56 123 LYS A N 1
ATOM 984 C CA . LYS A 1 123 ? 6.354 17.495 -3.238 1.00 87.56 123 LYS A CA 1
ATOM 985 C C . LYS A 1 123 ? 5.328 18.202 -4.129 1.00 87.56 123 LYS A C 1
ATOM 987 O O . LYS A 1 123 ? 4.356 18.759 -3.625 1.00 87.56 123 LYS A O 1
ATOM 992 N N . GLU A 1 124 ? 5.529 18.147 -5.442 1.00 87.62 124 GLU A N 1
ATOM 993 C CA . GLU A 1 124 ? 4.631 18.772 -6.417 1.00 87.62 124 GLU A CA 1
ATOM 994 C C . GLU A 1 124 ? 3.331 17.976 -6.562 1.00 87.62 124 GLU A C 1
ATOM 996 O O . GLU A 1 124 ? 2.248 18.560 -6.608 1.00 87.62 124 GLU A O 1
ATOM 1001 N N . ALA A 1 125 ? 3.418 16.641 -6.535 1.00 88.31 125 ALA A N 1
ATOM 1002 C CA . ALA A 1 125 ? 2.254 15.764 -6.470 1.00 88.31 125 ALA A CA 1
ATOM 1003 C C . ALA A 1 125 ? 1.399 16.077 -5.234 1.00 88.31 125 ALA A C 1
ATOM 1005 O O . ALA A 1 125 ? 0.197 16.312 -5.350 1.00 88.31 125 ALA A O 1
ATOM 1006 N N . GLN A 1 126 ? 2.030 16.209 -4.062 1.00 88.06 126 GLN A N 1
ATOM 1007 C CA . GLN A 1 126 ? 1.339 16.584 -2.832 1.00 88.06 126 GLN A CA 1
ATOM 1008 C C . GLN A 1 126 ? 0.649 17.944 -2.950 1.00 88.06 126 GLN A C 1
ATOM 1010 O O . GLN A 1 126 ? -0.467 18.100 -2.453 1.00 88.06 126 GLN A O 1
ATOM 1015 N N . LYS A 1 127 ? 1.286 18.929 -3.590 1.00 87.38 127 LYS A N 1
ATOM 1016 C CA . LYS A 1 127 ? 0.686 20.246 -3.815 1.00 87.38 127 LYS A CA 1
ATOM 1017 C C . LYS A 1 127 ? -0.565 20.143 -4.694 1.00 87.38 127 LYS A C 1
ATOM 1019 O O . LYS A 1 127 ? -1.610 20.639 -4.283 1.00 87.38 127 LYS A O 1
ATOM 1024 N N . LYS A 1 128 ? -0.499 19.424 -5.819 1.00 85.94 128 LYS A N 1
ATOM 1025 C CA . LYS A 1 128 ? -1.655 19.197 -6.707 1.00 85.94 128 LYS A CA 1
ATOM 1026 C C . LYS A 1 128 ? -2.805 18.466 -6.012 1.00 85.94 128 LYS A C 1
ATOM 1028 O O . LYS A 1 128 ? -3.955 18.889 -6.101 1.00 85.94 128 LYS A O 1
ATOM 1033 N N . VAL A 1 129 ? -2.505 17.402 -5.266 1.00 86.12 129 VAL A N 1
ATOM 1034 C CA . VAL A 1 129 ? -3.522 16.666 -4.496 1.00 86.12 129 VAL A CA 1
ATOM 1035 C C . VAL A 1 129 ? -4.136 17.561 -3.419 1.00 86.12 129 VAL A C 1
ATOM 1037 O O . VAL A 1 129 ? -5.349 17.540 -3.198 1.00 86.12 129 VAL A O 1
ATOM 1040 N N . ARG A 1 130 ? -3.322 18.400 -2.764 1.00 83.50 130 ARG A N 1
ATOM 1041 C CA . ARG A 1 130 ? -3.820 19.387 -1.803 1.00 83.50 130 ARG A CA 1
ATOM 1042 C C . ARG A 1 130 ? -4.729 20.403 -2.467 1.00 83.50 130 ARG A C 1
ATOM 1044 O O . ARG A 1 130 ? -5.778 20.664 -1.899 1.00 83.50 130 ARG A O 1
ATOM 1051 N N . GLU A 1 131 ? -4.383 20.952 -3.625 1.00 81.75 131 GLU A N 1
ATOM 1052 C CA . GLU A 1 131 ? -5.234 21.893 -4.370 1.00 81.75 131 GLU A CA 1
ATOM 1053 C C . GLU A 1 131 ? -6.608 21.280 -4.669 1.00 81.75 131 GLU A C 1
ATOM 1055 O O . GLU A 1 131 ? -7.629 21.900 -4.369 1.00 81.75 131 GLU A O 1
ATOM 1060 N N . PHE A 1 132 ? -6.634 20.021 -5.121 1.00 71.19 132 PHE A N 1
ATOM 1061 C CA . PHE A 1 132 ? -7.872 19.273 -5.350 1.00 71.19 132 PHE A CA 1
ATOM 1062 C C . PHE A 1 132 ? -8.705 19.108 -4.068 1.00 71.19 132 PHE A C 1
ATOM 1064 O O . PHE A 1 132 ? -9.917 19.311 -4.080 1.00 71.19 132 PHE A O 1
ATOM 1071 N N . SER A 1 133 ? -8.054 18.794 -2.942 1.00 64.69 133 SER A N 1
ATOM 1072 C CA . SER A 1 133 ? -8.727 18.636 -1.644 1.00 64.69 133 SER A CA 1
ATOM 1073 C C . SER A 1 133 ? -9.134 19.953 -0.979 1.00 64.69 133 SER A C 1
ATOM 1075 O O . SER A 1 133 ? -10.074 19.972 -0.189 1.00 64.69 133 SER A O 1
ATOM 1077 N N . SER A 1 134 ? -8.399 21.041 -1.235 1.00 62.38 134 SER A N 1
ATOM 1078 C CA . SER A 1 134 ? -8.468 22.231 -0.393 1.00 62.38 134 SER A CA 1
ATOM 1079 C C . SER A 1 134 ? -9.492 23.236 -0.880 1.00 62.38 134 SER A C 1
ATOM 1081 O O . SER A 1 134 ? -10.228 23.701 -0.020 1.00 62.38 134 SER A O 1
ATOM 1083 N N . LYS A 1 135 ? -9.638 23.567 -2.173 1.00 54.66 135 LYS A N 1
ATOM 1084 C CA . LYS A 1 135 ? -10.678 24.527 -2.610 1.00 54.66 135 LYS A CA 1
ATOM 1085 C C . LYS A 1 135 ? -11.004 24.429 -4.106 1.00 54.66 135 LYS A C 1
ATOM 1087 O O . LYS A 1 135 ? -10.195 24.827 -4.934 1.00 54.66 135 LYS A O 1
ATOM 1092 N N . LYS A 1 136 ? -12.259 24.101 -4.439 1.00 48.25 136 LYS A N 1
ATOM 1093 C CA . LYS A 1 136 ? -12.943 24.700 -5.610 1.00 48.25 136 LYS A CA 1
ATOM 1094 C C . LYS A 1 136 ? -14.127 25.592 -5.226 1.00 48.25 136 LYS A C 1
ATOM 1096 O O . LYS A 1 136 ? -14.597 26.363 -6.054 1.00 48.25 136 LYS A O 1
ATOM 1101 N N . TYR A 1 137 ? -14.560 25.564 -3.962 1.00 49.47 137 TYR A N 1
ATOM 1102 C CA . TYR A 1 137 ? -15.694 26.356 -3.499 1.00 49.47 137 TYR A CA 1
ATOM 1103 C C . TYR A 1 137 ? -15.368 27.139 -2.232 1.00 49.47 137 TYR A C 1
ATOM 1105 O O . TYR A 1 137 ? -14.996 26.579 -1.205 1.00 49.47 137 TYR A O 1
ATOM 1113 N N . THR A 1 138 ? -15.550 28.456 -2.309 1.00 45.09 138 THR A N 1
ATOM 1114 C CA . THR A 1 138 ? -15.480 29.386 -1.173 1.00 45.09 138 THR A CA 1
ATOM 1115 C C . THR A 1 138 ? -16.689 29.233 -0.239 1.00 45.09 138 THR A C 1
ATOM 1117 O O . THR A 1 138 ? -16.655 29.711 0.888 1.00 45.09 138 THR A O 1
ATOM 1120 N N . SER A 1 139 ? -17.753 28.546 -0.682 1.00 52.44 139 SER A N 1
ATOM 1121 C CA . SER A 1 139 ? -18.910 28.169 0.139 1.00 52.44 139 SER A CA 1
ATOM 1122 C C . SER A 1 139 ? -19.541 26.862 -0.357 1.00 52.44 139 SER A C 1
ATOM 1124 O O . SER A 1 139 ? -19.634 26.642 -1.560 1.00 52.44 139 SER A O 1
ATOM 1126 N N . HIS A 1 140 ? -20.054 26.028 0.550 1.00 52.69 140 HIS A N 1
ATOM 1127 C CA . HIS A 1 140 ? -20.737 24.761 0.232 1.00 52.69 140 HIS A CA 1
ATOM 1128 C C . HIS A 1 140 ? -22.037 24.905 -0.593 1.00 52.69 140 HIS A C 1
ATOM 1130 O O . HIS A 1 140 ? -22.646 23.897 -0.936 1.00 52.69 140 HIS A O 1
ATOM 1136 N N . ARG A 1 141 ? -22.502 26.131 -0.885 1.00 52.59 141 ARG A N 1
ATOM 1137 C CA . ARG A 1 141 ? -23.859 26.403 -1.395 1.00 52.59 141 ARG A CA 1
ATOM 1138 C C . ARG A 1 141 ? -23.940 27.016 -2.795 1.00 52.59 141 ARG A C 1
ATOM 1140 O O . ARG A 1 141 ? -25.050 27.304 -3.232 1.00 52.59 141 ARG A O 1
ATOM 1147 N N . ARG A 1 142 ? -22.829 27.233 -3.508 1.00 54.06 142 ARG A N 1
ATOM 1148 C CA . ARG A 1 142 ? -22.873 27.771 -4.882 1.00 54.06 142 ARG A CA 1
ATOM 1149 C C . ARG A 1 142 ? -21.862 27.099 -5.801 1.00 54.06 142 ARG A C 1
ATOM 1151 O O . ARG A 1 142 ? -20.659 27.194 -5.572 1.00 54.06 142 ARG A O 1
ATOM 1158 N N . VAL A 1 143 ? -22.378 26.480 -6.862 1.00 56.75 143 VAL A N 1
ATOM 1159 C CA . VAL A 1 143 ? -21.602 26.125 -8.053 1.00 56.75 143 VAL A CA 1
ATOM 1160 C C . VAL A 1 143 ? -21.329 27.431 -8.830 1.00 56.75 143 VAL A C 1
ATOM 1162 O O . VAL A 1 143 ? -22.270 28.183 -9.071 1.00 56.75 143 VAL A O 1
ATOM 1165 N N . PRO A 1 144 ? -20.072 27.753 -9.180 1.00 62.28 144 PRO A N 1
ATOM 1166 C CA . PRO A 1 144 ? -19.685 28.866 -10.026 1.00 62.28 144 PRO A CA 1
ATOM 1167 C C . PRO A 1 144 ? -20.376 28.762 -11.378 1.00 62.28 144 PRO A C 1
ATOM 1169 O O . PRO A 1 144 ? -20.3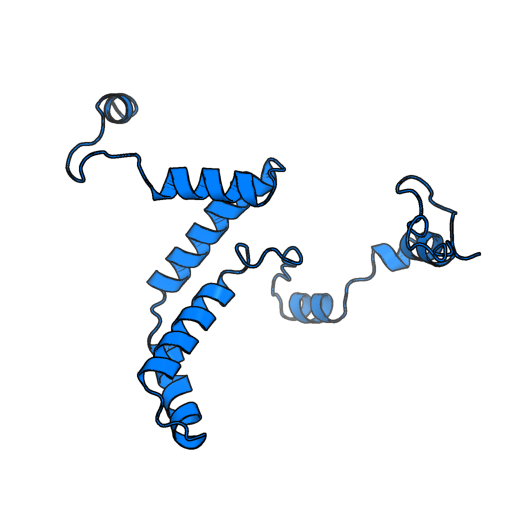71 27.700 -12.001 1.00 62.28 144 PRO A O 1
ATOM 1172 N N . GLU A 1 145 ? -20.919 29.879 -11.847 1.00 61.69 145 GLU A N 1
ATOM 1173 C CA . GLU A 1 145 ? -21.653 29.968 -13.115 1.00 61.69 145 GLU A CA 1
ATOM 1174 C C . GLU A 1 145 ? -20.832 29.475 -14.312 1.00 61.69 145 GLU A C 1
ATOM 1176 O O . GLU A 1 145 ? -21.384 28.892 -15.236 1.00 61.69 145 GLU A O 1
ATOM 1181 N N . THR A 1 146 ? -19.504 29.600 -14.259 1.00 67.00 146 THR A N 1
ATOM 1182 C CA . THR A 1 146 ? -18.593 29.087 -15.292 1.00 67.00 146 THR A CA 1
ATOM 1183 C C . THR A 1 146 ? -18.619 27.565 -15.442 1.00 67.00 146 THR A C 1
ATOM 1185 O O . THR A 1 146 ? -18.405 27.068 -16.541 1.00 67.00 146 THR A O 1
ATOM 1188 N N . LEU A 1 147 ? -18.889 26.819 -14.365 1.00 59.03 147 LEU A N 1
ATOM 1189 C CA . LEU A 1 147 ? -19.105 25.368 -14.409 1.00 59.03 147 LEU A CA 1
ATOM 1190 C C . LEU A 1 147 ? -20.546 25.028 -14.797 1.00 59.03 147 LEU A C 1
ATOM 1192 O O . LEU A 1 147 ? -20.758 24.062 -15.517 1.00 59.03 147 LEU A O 1
ATOM 1196 N N . ALA A 1 148 ? -21.529 25.815 -14.350 1.00 60.97 148 ALA A N 1
ATOM 1197 C CA . ALA A 1 148 ? -22.932 25.615 -14.717 1.00 60.97 148 ALA A CA 1
ATOM 1198 C C . ALA A 1 148 ? -23.173 25.806 -16.227 1.00 60.97 148 ALA A C 1
ATOM 1200 O O . ALA A 1 148 ? -23.924 25.045 -16.826 1.00 60.97 148 ALA A O 1
ATOM 1201 N N . ALA A 1 149 ? -22.475 26.758 -16.852 1.00 58.53 149 ALA A N 1
ATOM 1202 C CA . ALA A 1 149 ? -22.560 27.044 -18.285 1.00 58.53 149 ALA A CA 1
ATOM 1203 C C . ALA A 1 149 ? -21.936 25.965 -19.193 1.00 58.53 149 ALA A C 1
ATOM 1205 O O . ALA A 1 149 ? -22.094 26.034 -20.403 1.00 58.53 149 ALA A O 1
ATOM 1206 N N . GLN A 1 150 ? -21.215 24.982 -18.640 1.00 57.31 150 GLN A N 1
ATOM 1207 C CA . GLN A 1 150 ? -20.697 23.840 -19.408 1.00 57.31 150 GLN A CA 1
ATOM 1208 C C . GLN A 1 150 ? -21.718 22.698 -19.540 1.00 57.31 150 GLN A C 1
ATOM 1210 O O . GLN A 1 150 ? -21.484 21.760 -20.297 1.00 57.31 150 GLN A O 1
ATOM 1215 N N . PHE A 1 151 ? -22.826 22.765 -18.794 1.00 54.47 151 PHE A N 1
ATOM 1216 C CA . PHE A 1 151 ? -23.893 21.759 -18.777 1.00 54.47 151 PHE A CA 1
ATOM 1217 C C . PHE A 1 151 ? -25.229 22.278 -19.343 1.00 54.47 151 PHE A C 1
ATOM 1219 O O . PHE A 1 151 ? -26.234 21.575 -19.233 1.00 54.47 151 PHE A O 1
ATOM 1226 N N . GLY A 1 152 ? -25.251 23.490 -19.906 1.00 40.16 152 GLY A N 1
ATOM 1227 C CA . GLY A 1 152 ? -26.389 24.065 -20.635 1.00 40.16 152 GLY A CA 1
ATOM 1228 C C . GLY A 1 152 ? -26.045 24.248 -22.102 1.00 40.16 152 GLY A C 1
ATOM 1229 O O . GLY A 1 152 ? -26.979 24.129 -22.922 1.00 40.16 152 GLY A O 1
#

Radius of gyration: 23.77 Å; chains: 1; bounding box: 62×49×50 Å